Protein AF-A0A7H0IGC4-F1 (afdb_monomer_lite)

pLDDT: mean 76.6, std 13.69, range [42.22, 95.81]

Structure (mmCIF, N/CA/C/O backbone):
data_AF-A0A7H0IGC4-F1
#
_entry.id   AF-A0A7H0IGC4-F1
#
loop_
_atom_site.group_PDB
_atom_site.id
_atom_site.type_symbol
_atom_site.label_atom_id
_atom_site.label_alt_id
_atom_site.label_comp_id
_atom_site.label_asym_id
_atom_site.label_entity_id
_atom_site.label_seq_id
_atom_site.pdbx_PDB_ins_code
_atom_site.Cartn_x
_atom_site.Cartn_y
_atom_site.Cartn_z
_atom_site.occupancy
_atom_site.B_iso_or_equiv
_atom_site.auth_seq_id
_atom_site.auth_comp_id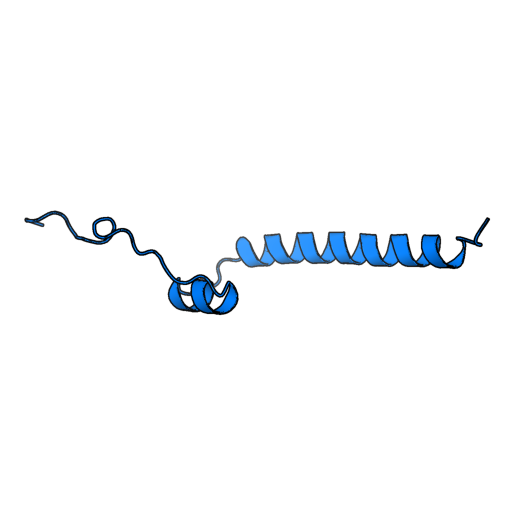
_atom_site.auth_asym_id
_atom_site.auth_atom_id
_atom_site.pdbx_PDB_model_num
ATOM 1 N N . MET A 1 1 ? 30.007 -9.764 -21.052 1.00 42.22 1 MET A N 1
ATOM 2 C CA . MET A 1 1 ? 29.230 -8.509 -21.104 1.00 42.22 1 MET A CA 1
ATOM 3 C C . MET A 1 1 ? 27.848 -8.863 -21.630 1.00 42.22 1 MET A C 1
ATOM 5 O O . MET A 1 1 ? 27.705 -9.053 -22.828 1.00 42.22 1 MET A O 1
ATOM 9 N N . ALA A 1 2 ? 26.888 -9.131 -20.740 1.00 50.59 2 ALA A N 1
ATOM 10 C CA . ALA A 1 2 ? 25.537 -9.522 -21.143 1.00 50.59 2 ALA A CA 1
ATOM 11 C C . ALA A 1 2 ? 24.771 -8.281 -21.621 1.00 50.59 2 ALA A C 1
ATOM 13 O O . ALA A 1 2 ? 24.803 -7.238 -20.971 1.00 50.59 2 ALA A O 1
ATOM 14 N N . SER A 1 3 ? 24.142 -8.389 -22.785 1.00 53.56 3 SER A N 1
ATOM 15 C CA . SER A 1 3 ? 23.443 -7.313 -23.482 1.00 53.56 3 SER A CA 1
ATOM 16 C C . SER A 1 3 ? 22.241 -6.805 -22.668 1.00 53.56 3 SER A C 1
ATOM 18 O O . SER A 1 3 ? 21.155 -7.369 -22.741 1.00 53.56 3 SER A O 1
ATOM 20 N N . GLY A 1 4 ? 22.425 -5.726 -21.902 1.00 58.59 4 GLY A N 1
ATOM 21 C CA . GLY A 1 4 ? 21.405 -5.105 -21.037 1.00 58.59 4 GLY A CA 1
ATOM 22 C C . GLY A 1 4 ? 20.361 -4.234 -21.752 1.00 58.59 4 GLY A C 1
ATOM 23 O O . GLY A 1 4 ? 19.630 -3.485 -21.111 1.00 58.59 4 GLY A O 1
ATOM 24 N N . ALA A 1 5 ? 20.269 -4.296 -23.083 1.00 57.31 5 ALA A N 1
ATOM 25 C CA . ALA A 1 5 ? 19.305 -3.486 -23.834 1.00 57.31 5 ALA A CA 1
ATOM 26 C C . ALA A 1 5 ? 17.846 -3.891 -23.541 1.00 57.31 5 ALA A C 1
ATOM 28 O O . ALA A 1 5 ? 16.967 -3.037 -23.496 1.00 57.31 5 ALA A O 1
ATOM 29 N N . GLY A 1 6 ? 17.596 -5.180 -23.277 1.00 55.59 6 GLY A N 1
ATOM 30 C CA . GLY A 1 6 ? 16.280 -5.665 -22.848 1.00 55.59 6 GLY A CA 1
ATOM 31 C C . GLY A 1 6 ? 15.953 -5.337 -21.389 1.00 55.59 6 GLY A C 1
ATO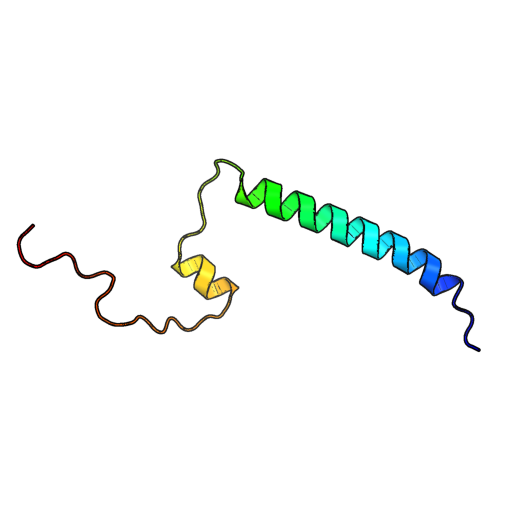M 32 O O . GLY A 1 6 ? 14.790 -5.150 -21.062 1.00 55.59 6 GLY A O 1
ATOM 33 N N . THR A 1 7 ? 16.958 -5.205 -20.515 1.00 57.84 7 THR A N 1
ATOM 34 C CA . THR A 1 7 ? 16.749 -4.904 -19.089 1.00 57.84 7 THR A CA 1
ATOM 35 C C . THR A 1 7 ? 16.505 -3.420 -18.848 1.00 57.84 7 THR A C 1
ATOM 37 O O . THR A 1 7 ? 15.631 -3.093 -18.064 1.00 57.84 7 THR A O 1
ATOM 40 N N . ALA A 1 8 ? 17.178 -2.518 -19.573 1.00 59.12 8 ALA A N 1
ATOM 41 C CA . ALA A 1 8 ? 16.956 -1.071 -19.448 1.00 59.12 8 ALA A CA 1
ATOM 42 C C . ALA A 1 8 ? 15.531 -0.641 -19.854 1.00 59.12 8 ALA A C 1
ATOM 44 O O . ALA A 1 8 ? 14.990 0.336 -19.335 1.00 59.12 8 ALA A O 1
ATOM 45 N N . VAL A 1 9 ? 14.906 -1.383 -20.780 1.00 59.03 9 VAL A N 1
ATOM 46 C CA . VAL A 1 9 ? 13.503 -1.163 -21.150 1.00 59.03 9 VAL A CA 1
ATOM 47 C C . VAL A 1 9 ? 12.536 -1.695 -20.083 1.00 59.03 9 VAL A C 1
ATOM 49 O O . VAL A 1 9 ? 11.478 -1.133 -19.847 1.00 59.03 9 VAL A O 1
ATOM 52 N N . GLN A 1 10 ? 12.885 -2.783 -19.408 1.00 65.75 10 GLN A N 1
ATOM 53 C CA . GLN A 1 10 ? 12.058 -3.323 -18.327 1.00 65.75 10 GLN A CA 1
ATOM 54 C C . GLN A 1 10 ? 12.218 -2.523 -17.024 1.00 65.75 10 GLN A C 1
ATOM 56 O O . GLN A 1 10 ? 11.249 -2.384 -16.287 1.00 65.75 10 GLN A O 1
ATOM 61 N N . ASP A 1 11 ? 13.387 -1.919 -16.793 1.00 73.62 11 ASP A N 1
ATOM 62 C CA . ASP A 1 11 ? 13.679 -1.087 -15.619 1.00 73.62 11 ASP A CA 1
ATOM 63 C C . ASP A 1 11 ? 12.771 0.145 -15.542 1.00 73.62 11 ASP A C 1
ATOM 65 O O . ASP A 1 11 ? 12.256 0.465 -14.477 1.00 73.62 11 ASP A O 1
ATOM 69 N N . HIS A 1 12 ? 12.506 0.815 -16.670 1.00 81.06 12 HIS A N 1
ATOM 70 C CA . HIS A 1 12 ? 11.632 1.991 -16.660 1.00 81.06 12 HIS A CA 1
ATOM 71 C C . HIS A 1 12 ? 10.155 1.636 -16.483 1.00 81.06 12 HIS A C 1
ATOM 73 O O . HIS A 1 12 ? 9.423 2.403 -15.866 1.00 81.06 12 HIS A O 1
ATOM 79 N N . VAL A 1 13 ? 9.710 0.488 -17.007 1.00 86.50 13 VAL A N 1
ATOM 80 C CA . VAL A 1 13 ? 8.334 0.013 -16.801 1.00 86.50 13 VAL A CA 1
ATOM 81 C C . VAL A 1 13 ? 8.137 -0.380 -15.339 1.00 86.50 13 VAL A C 1
ATOM 83 O O . VAL A 1 13 ? 7.164 0.044 -14.726 1.00 86.50 13 VAL A O 1
ATOM 86 N N . ALA A 1 14 ? 9.087 -1.121 -14.763 1.00 88.38 14 ALA A N 1
ATOM 87 C CA . ALA A 1 14 ? 9.063 -1.478 -13.348 1.00 88.38 14 ALA A CA 1
ATOM 88 C C . ALA A 1 14 ? 9.108 -0.235 -12.449 1.00 88.38 14 ALA A C 1
ATOM 90 O O . ALA A 1 14 ? 8.357 -0.148 -11.483 1.00 88.38 14 ALA A O 1
ATOM 91 N N . LEU A 1 15 ? 9.942 0.753 -12.786 1.00 87.62 15 LEU A N 1
ATOM 92 C CA . LEU A 1 15 ? 10.017 2.003 -12.036 1.00 87.62 15 LEU A CA 1
ATOM 93 C C . LEU A 1 15 ? 8.702 2.792 -12.109 1.00 87.62 15 LEU A C 1
ATOM 95 O O . LEU A 1 15 ? 8.212 3.236 -11.075 1.00 87.62 15 LEU A O 1
ATOM 99 N N . ALA A 1 16 ? 8.095 2.896 -13.295 1.00 90.81 16 ALA A N 1
ATOM 100 C CA . ALA A 1 16 ? 6.795 3.544 -13.465 1.00 90.81 16 ALA A CA 1
ATOM 101 C C . ALA A 1 16 ? 5.679 2.822 -12.687 1.00 90.81 16 ALA A C 1
ATOM 103 O O . ALA A 1 16 ? 4.794 3.468 -12.128 1.00 90.81 16 ALA A O 1
ATOM 104 N N . GLU A 1 17 ? 5.723 1.489 -12.614 1.00 93.38 17 GLU A N 1
ATOM 105 C CA . GLU A 1 17 ? 4.772 0.703 -11.824 1.00 93.38 17 GLU A CA 1
ATOM 106 C C . GLU A 1 17 ? 4.971 0.902 -10.316 1.00 93.38 17 GLU A C 1
ATOM 108 O O . GLU A 1 17 ? 3.989 1.025 -9.586 1.00 93.38 17 GLU A O 1
ATOM 113 N N . ILE A 1 18 ? 6.218 0.994 -9.845 1.00 92.25 18 ILE A N 1
ATOM 114 C CA . ILE A 1 18 ? 6.536 1.288 -8.440 1.00 92.25 18 ILE A CA 1
ATOM 115 C C . ILE A 1 18 ? 6.045 2.689 -8.060 1.00 92.25 18 ILE A C 1
ATOM 117 O O . ILE A 1 18 ? 5.406 2.840 -7.018 1.00 92.25 18 ILE A O 1
ATOM 121 N N . GLU A 1 19 ? 6.307 3.695 -8.901 1.00 93.69 19 GLU A N 1
ATOM 122 C CA . GLU A 1 19 ? 5.821 5.065 -8.693 1.00 93.69 19 GLU A CA 1
ATOM 123 C C . GLU A 1 19 ? 4.288 5.097 -8.623 1.00 93.69 19 GLU A C 1
ATOM 125 O O . GLU A 1 19 ? 3.723 5.628 -7.665 1.00 93.69 19 GLU A O 1
ATOM 130 N N . LEU A 1 20 ? 3.610 4.441 -9.571 1.00 93.06 20 LEU A N 1
ATOM 131 C CA . LEU A 1 20 ? 2.150 4.345 -9.584 1.00 93.06 20 LEU A CA 1
ATOM 132 C C . LEU A 1 20 ? 1.600 3.611 -8.351 1.00 93.06 20 LEU A C 1
ATOM 134 O O . LEU A 1 20 ? 0.640 4.073 -7.733 1.00 93.06 20 LEU A O 1
ATOM 138 N N . CYS A 1 21 ? 2.196 2.480 -7.968 1.00 95.69 21 CYS A N 1
ATOM 139 C CA . CYS A 1 21 ? 1.790 1.733 -6.777 1.00 95.69 21 CYS A CA 1
ATOM 140 C C . CYS A 1 21 ? 1.948 2.572 -5.503 1.00 95.69 21 CYS A C 1
ATOM 142 O O . CYS A 1 21 ? 1.069 2.537 -4.638 1.00 95.69 21 CYS A O 1
ATOM 144 N N . GLY A 1 22 ? 3.036 3.339 -5.394 1.00 92.69 22 GLY A N 1
ATOM 145 C CA . GLY A 1 22 ? 3.288 4.231 -4.263 1.00 92.69 22 GLY A CA 1
ATOM 146 C C . GLY A 1 22 ? 2.215 5.311 -4.122 1.00 92.69 22 GLY A C 1
ATOM 147 O O . GLY A 1 22 ? 1.631 5.465 -3.046 1.00 92.69 22 GLY A O 1
ATOM 148 N N . GLU A 1 23 ? 1.897 5.996 -5.221 1.00 95.81 23 GLU A N 1
ATOM 149 C CA . GLU A 1 23 ? 0.839 7.014 -5.276 1.00 95.81 23 GLU A CA 1
ATOM 150 C C . GLU A 1 23 ? -0.523 6.431 -4.852 1.00 95.81 23 GLU A C 1
ATOM 152 O O . GLU A 1 23 ? -1.225 7.005 -4.013 1.00 95.81 23 GLU A O 1
ATOM 157 N N . LEU A 1 24 ? -0.877 5.245 -5.361 1.00 90.25 24 LEU A N 1
ATOM 158 C CA . LEU A 1 24 ? -2.139 4.574 -5.031 1.00 90.25 24 LEU A CA 1
ATOM 159 C C . LEU A 1 24 ? -2.215 4.133 -3.562 1.00 90.25 24 LEU A C 1
ATOM 161 O O . LEU A 1 24 ? -3.281 4.243 -2.953 1.00 90.25 24 LEU A O 1
ATOM 165 N N . MET A 1 25 ? -1.110 3.680 -2.961 1.00 89.06 25 MET A N 1
ATOM 166 C CA . MET A 1 25 ? -1.053 3.334 -1.532 1.00 89.06 25 MET A CA 1
ATOM 167 C C . MET A 1 25 ? -1.328 4.546 -0.638 1.00 89.06 25 MET A C 1
ATOM 169 O O . MET A 1 25 ? -2.080 4.446 0.337 1.00 89.06 25 MET A O 1
ATOM 173 N N . ILE A 1 26 ? -0.745 5.698 -0.976 1.00 89.00 26 ILE A N 1
ATOM 174 C CA . ILE A 1 26 ? -0.948 6.950 -0.238 1.00 89.00 26 ILE A CA 1
ATOM 175 C C . ILE A 1 26 ? -2.387 7.435 -0.417 1.00 89.00 26 ILE A C 1
ATOM 177 O O . ILE A 1 26 ? -3.048 7.774 0.570 1.00 89.00 26 ILE A O 1
ATOM 181 N N . ALA A 1 27 ? -2.900 7.420 -1.649 1.00 89.69 27 ALA A N 1
ATOM 182 C CA . ALA A 1 27 ? -4.282 7.788 -1.940 1.00 89.69 27 ALA A CA 1
ATOM 183 C C . ALA A 1 27 ? -5.274 6.898 -1.171 1.00 89.69 27 ALA A C 1
ATOM 185 O O . ALA A 1 27 ? -6.198 7.411 -0.546 1.00 89.69 27 ALA A O 1
ATOM 186 N N . ALA A 1 28 ? -5.048 5.583 -1.133 1.00 85.75 28 ALA A N 1
ATOM 187 C CA . ALA A 1 28 ? -5.890 4.646 -0.392 1.00 85.75 28 ALA A CA 1
ATOM 188 C C . ALA A 1 28 ? -5.818 4.859 1.132 1.00 85.75 28 ALA A C 1
ATOM 190 O O . ALA A 1 28 ? -6.846 4.839 1.802 1.00 85.75 28 ALA A O 1
ATOM 191 N N . SER A 1 29 ? -4.622 5.100 1.682 1.00 81.94 29 SER A N 1
ATOM 192 C CA . SER A 1 29 ? -4.411 5.338 3.121 1.00 81.94 29 SER A CA 1
ATOM 193 C C . SER A 1 29 ? -4.978 6.683 3.610 1.00 81.94 29 SER A C 1
ATOM 195 O O .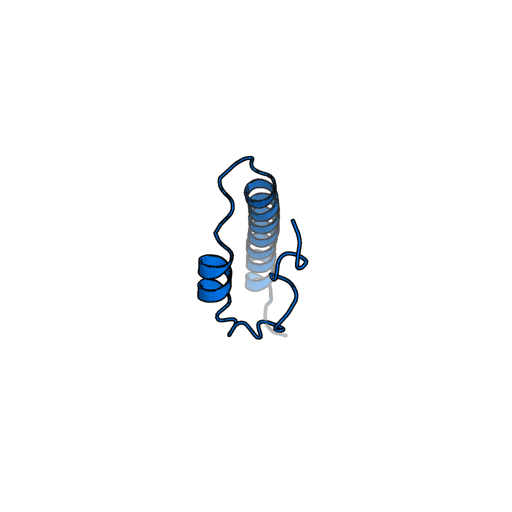 SER A 1 29 ? -5.401 6.809 4.763 1.00 81.94 29 SER A O 1
ATOM 197 N N . SER A 1 30 ? -4.996 7.695 2.736 1.00 86.31 30 SER A N 1
ATOM 198 C CA . SER A 1 30 ? -5.531 9.037 3.018 1.00 86.31 30 SER A CA 1
ATOM 199 C C . SER A 1 30 ? -7.005 9.214 2.643 1.00 86.31 30 SER A C 1
ATOM 201 O O . SER A 1 30 ? -7.633 10.174 3.097 1.00 86.31 30 SER A O 1
ATOM 203 N N . ALA A 1 31 ? -7.576 8.304 1.850 1.00 85.88 31 ALA A N 1
ATOM 204 C CA . ALA A 1 31 ? -8.994 8.311 1.532 1.00 85.88 31 ALA A CA 1
ATOM 205 C C . ALA A 1 31 ? -9.838 8.198 2.811 1.00 85.88 31 ALA A C 1
ATOM 207 O O . ALA A 1 31 ? -9.545 7.413 3.711 1.00 85.88 31 ALA A O 1
ATOM 208 N N . ALA A 1 32 ? -10.939 8.949 2.868 1.00 78.88 32 ALA A N 1
ATOM 209 C CA . ALA A 1 32 ? -11.878 8.957 3.993 1.00 78.88 32 ALA A CA 1
ATOM 210 C C . ALA A 1 32 ? -12.774 7.695 4.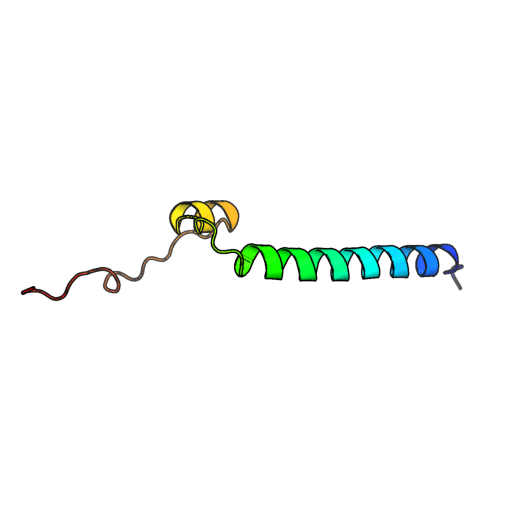060 1.00 78.88 32 ALA A C 1
ATOM 212 O O . ALA A 1 32 ? -13.930 7.771 4.471 1.00 78.88 32 ALA A O 1
ATOM 213 N N . GLY A 1 33 ? -12.263 6.547 3.606 1.00 80.31 33 GLY A N 1
ATOM 214 C CA . GLY A 1 33 ? -12.953 5.261 3.643 1.00 80.31 33 GLY A CA 1
ATOM 215 C C . GLY A 1 33 ? -12.890 4.593 5.015 1.00 80.31 33 GLY A C 1
ATOM 216 O O . GLY A 1 33 ? -12.178 5.031 5.922 1.00 80.31 33 GLY A O 1
ATOM 217 N N . GLU A 1 34 ? -13.635 3.500 5.163 1.00 79.19 34 GLU A N 1
ATOM 218 C CA . GLU A 1 34 ? -13.574 2.681 6.368 1.00 79.19 34 GLU A CA 1
ATOM 219 C C . GLU A 1 34 ? -12.204 2.006 6.468 1.00 79.19 34 GLU A C 1
ATOM 221 O O . GLU A 1 34 ? -11.762 1.297 5.562 1.00 79.19 34 GLU A O 1
ATOM 226 N N . ARG A 1 35 ? -11.501 2.264 7.574 1.00 81.12 35 ARG A N 1
ATOM 227 C CA . ARG A 1 35 ? -10.237 1.588 7.857 1.00 81.12 35 ARG A CA 1
ATOM 228 C C . ARG A 1 35 ? -10.520 0.121 8.152 1.00 81.12 35 ARG A C 1
ATOM 230 O O . ARG A 1 35 ? -11.473 -0.196 8.857 1.00 81.12 35 ARG A O 1
ATOM 237 N N . LEU A 1 36 ? -9.652 -0.761 7.660 1.00 82.50 36 LEU A N 1
ATOM 238 C CA . LEU A 1 36 ? -9.692 -2.172 8.031 1.00 82.50 36 LEU A CA 1
ATOM 239 C C . LEU A 1 36 ? -9.636 -2.313 9.559 1.00 82.50 36 LEU A C 1
ATOM 241 O O . LEU A 1 36 ? -8.888 -1.601 10.236 1.00 82.50 36 LEU A O 1
ATOM 245 N N . SER A 1 37 ? -10.410 -3.256 10.092 1.00 86.12 37 SER A N 1
ATOM 246 C CA . SER A 1 37 ? -10.299 -3.657 11.493 1.00 86.12 37 SER A CA 1
ATOM 247 C C . SER A 1 37 ? -8.894 -4.188 11.777 1.00 86.12 37 SER A C 1
ATOM 249 O O . SER A 1 37 ? -8.285 -4.829 10.921 1.00 86.12 37 SER A O 1
ATOM 251 N N . LEU A 1 38 ? -8.403 -3.983 13.003 1.00 84.81 38 LEU A N 1
ATOM 252 C CA . LEU A 1 38 ? -7.114 -4.522 13.450 1.00 84.81 38 LEU A CA 1
ATOM 253 C C . LEU A 1 38 ? -7.017 -6.035 13.225 1.00 84.81 38 LEU A C 1
ATOM 255 O O . LEU A 1 38 ? -5.970 -6.518 12.825 1.00 84.81 38 LEU A O 1
ATOM 259 N N . ASP A 1 39 ? -8.118 -6.764 13.423 1.00 86.06 39 ASP A N 1
ATOM 260 C CA . ASP A 1 39 ? -8.150 -8.216 13.223 1.00 86.06 39 ASP A CA 1
ATOM 261 C C . ASP A 1 39 ? -7.897 -8.613 11.756 1.00 86.06 39 ASP A C 1
ATOM 263 O O . ASP A 1 39 ? -7.058 -9.464 11.477 1.00 86.06 39 ASP A O 1
ATOM 267 N N . SER A 1 40 ? -8.532 -7.914 10.808 1.00 85.69 40 SER A N 1
ATOM 268 C CA . SER A 1 40 ? -8.310 -8.118 9.370 1.00 85.69 40 SER A CA 1
ATOM 269 C C . SER A 1 40 ? -6.915 -7.668 8.924 1.00 85.69 40 SER A C 1
ATOM 271 O O . SER A 1 40 ? -6.346 -8.242 7.998 1.00 85.69 40 SER A O 1
ATOM 273 N N . ILE A 1 41 ? -6.346 -6.647 9.575 1.00 88.62 41 ILE A N 1
ATOM 274 C CA . ILE A 1 41 ? -4.958 -6.225 9.339 1.00 88.62 41 ILE A CA 1
ATOM 275 C C . ILE A 1 41 ? -3.992 -7.330 9.784 1.00 88.62 41 ILE A C 1
ATOM 277 O O . ILE A 1 41 ? -3.097 -7.699 9.024 1.00 88.62 41 ILE A O 1
ATOM 281 N N . ASP A 1 42 ? -4.187 -7.884 10.980 1.00 87.62 42 ASP A N 1
ATOM 282 C CA . ASP A 1 42 ? -3.345 -8.953 11.524 1.00 87.62 42 ASP A CA 1
ATOM 283 C C . ASP A 1 42 ? -3.420 -10.230 10.670 1.00 87.62 42 ASP A C 1
ATOM 285 O O . ASP A 1 42 ? -2.389 -10.862 10.424 1.00 87.62 42 ASP A O 1
ATOM 289 N N . GLU A 1 43 ? -4.608 -10.577 10.159 1.00 87.56 43 GLU A N 1
ATOM 290 C CA . GLU A 1 43 ? -4.815 -11.700 9.234 1.00 87.56 43 GLU A CA 1
ATOM 291 C C . GLU A 1 43 ? -3.978 -11.545 7.955 1.00 87.56 43 GLU A C 1
ATOM 293 O O . GLU A 1 43 ? -3.234 -12.457 7.576 1.00 87.56 43 GLU A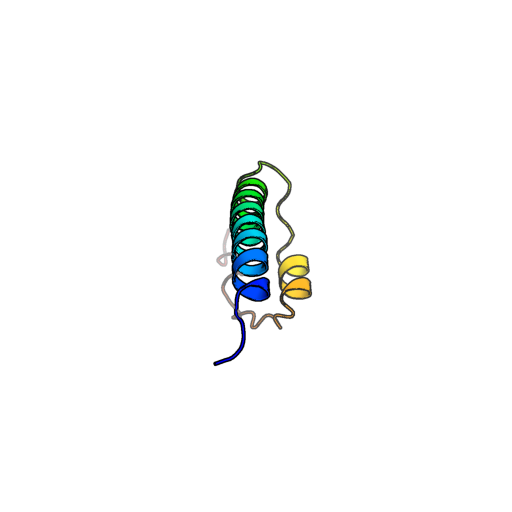 O 1
ATOM 298 N N . VAL A 1 44 ? -4.046 -10.373 7.312 1.00 88.56 44 VAL A N 1
ATOM 299 C CA . VAL A 1 44 ? -3.299 -10.082 6.077 1.00 88.56 44 VAL A CA 1
ATOM 300 C C . VAL A 1 44 ? -1.795 -10.068 6.330 1.00 88.56 44 VAL A C 1
ATOM 302 O O . VAL A 1 44 ? -1.028 -10.650 5.558 1.00 88.56 44 VAL A O 1
ATOM 305 N N . LEU A 1 45 ? -1.362 -9.434 7.420 1.00 86.50 45 LEU A N 1
ATOM 306 C CA . LEU A 1 45 ? 0.051 -9.369 7.791 1.00 86.50 45 LEU A CA 1
ATOM 307 C C . LEU A 1 45 ? 0.572 -10.692 8.370 1.00 86.50 45 LEU A C 1
ATOM 309 O O . LEU A 1 45 ? 1.779 -10.832 8.576 1.00 86.50 45 LEU A O 1
ATOM 313 N N . ARG A 1 46 ? -0.316 -11.665 8.621 1.00 84.81 46 ARG A N 1
ATOM 314 C CA . ARG A 1 46 ? -0.025 -12.932 9.310 1.00 84.81 46 ARG A CA 1
ATOM 315 C C . ARG A 1 46 ? 0.691 -12.707 10.644 1.00 84.81 46 ARG A C 1
ATOM 317 O O . ARG A 1 46 ? 1.546 -13.499 11.047 1.00 84.81 46 ARG A O 1
ATOM 324 N N . VAL A 1 47 ? 0.355 -11.611 11.321 1.00 79.69 47 VAL A N 1
ATOM 325 C CA . VAL A 1 47 ? 0.931 -11.253 12.615 1.00 79.69 47 VAL A CA 1
ATOM 326 C C . VAL A 1 47 ? 0.148 -12.000 13.683 1.00 79.69 47 VAL A C 1
ATOM 328 O O . VAL A 1 47 ? -1.032 -11.749 13.910 1.00 79.69 47 VAL A O 1
ATOM 331 N N . VAL A 1 48 ? 0.807 -12.927 14.377 1.00 69.94 48 VAL A N 1
ATOM 332 C CA . VAL A 1 48 ? 0.257 -13.456 15.627 1.00 69.94 48 VAL A CA 1
ATOM 333 C C . VAL A 1 48 ? 0.304 -12.310 16.633 1.00 69.94 48 VAL A C 1
ATOM 335 O O . VAL A 1 48 ? 1.392 -11.893 17.031 1.00 69.94 48 VAL A O 1
ATOM 338 N N . ARG A 1 49 ? -0.859 -11.768 17.018 1.00 62.12 49 ARG A N 1
ATOM 339 C CA . ARG A 1 49 ? -0.932 -10.693 18.014 1.00 62.12 49 ARG A CA 1
ATOM 340 C C . ARG A 1 49 ? -0.249 -11.127 19.310 1.00 62.12 49 ARG A C 1
ATOM 342 O O . ARG A 1 49 ? -0.833 -11.859 20.106 1.00 62.12 49 ARG A O 1
ATOM 349 N N . VAL A 1 50 ? 0.942 -10.600 19.579 1.00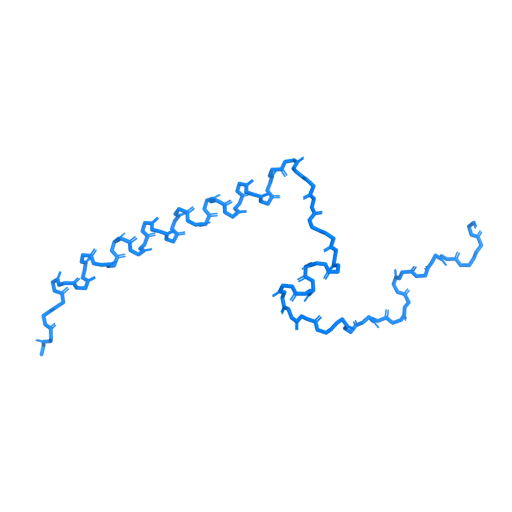 63.78 50 VAL A N 1
ATOM 350 C CA . VAL A 1 50 ? 1.462 -10.523 20.947 1.00 63.78 50 VAL A CA 1
ATOM 351 C C . VAL A 1 50 ? 0.699 -9.380 21.615 1.00 63.78 50 VAL A C 1
ATOM 353 O O . VAL A 1 50 ? 1.160 -8.244 21.658 1.00 63.78 50 VAL A O 1
ATOM 356 N N . ARG A 1 51 ? -0.547 -9.643 22.032 1.00 63.38 51 ARG A N 1
ATOM 357 C CA . ARG A 1 51 ? -1.297 -8.701 22.868 1.00 63.38 51 ARG A CA 1
ATOM 358 C C . ARG A 1 51 ? -0.545 -8.582 24.187 1.00 63.38 51 ARG A C 1
ATOM 360 O O . ARG A 1 51 ? -0.563 -9.516 24.982 1.00 63.38 51 ARG A O 1
ATOM 367 N N . GLU A 1 52 ? 0.108 -7.448 24.412 1.00 62.94 52 GLU A N 1
ATOM 368 C CA . GLU A 1 52 ? 0.579 -7.091 25.746 1.00 62.94 52 GLU A CA 1
ATOM 369 C C . GLU A 1 52 ? -0.661 -6.950 26.647 1.00 62.94 52 GLU A C 1
ATOM 371 O O . GLU A 1 52 ? -1.535 -6.122 26.355 1.00 62.94 52 GLU A O 1
ATOM 376 N N . PRO A 1 53 ? -0.808 -7.776 27.696 1.00 54.47 53 PRO A N 1
ATOM 377 C CA . PRO A 1 53 ? -1.954 -7.687 28.587 1.00 54.47 53 PRO A CA 1
ATOM 378 C C . PRO A 1 53 ? -1.866 -6.364 29.357 1.00 54.47 53 PRO A C 1
ATOM 380 O O . PRO A 1 53 ? -1.005 -6.204 30.216 1.00 54.47 53 PRO A O 1
ATOM 383 N N . GLY A 1 54 ? -2.734 -5.403 29.028 1.00 61.94 54 GLY A N 1
ATOM 384 C CA . GLY A 1 54 ? -2.892 -4.176 29.818 1.00 61.94 54 GLY A CA 1
ATOM 385 C C . GLY A 1 54 ? -3.081 -2.871 29.045 1.00 61.94 54 GLY A C 1
ATOM 386 O O . GLY A 1 54 ? -3.313 -1.848 29.677 1.00 61.94 54 GLY A O 1
ATOM 387 N N . ARG A 1 55 ? -3.005 -2.856 27.705 1.00 62.56 55 ARG A N 1
ATOM 388 C CA . ARG A 1 55 ? -3.191 -1.603 26.938 1.00 62.56 55 ARG A CA 1
ATOM 389 C C . ARG A 1 55 ? -4.644 -1.291 26.559 1.00 62.56 55 ARG A C 1
ATOM 391 O O . ARG A 1 55 ? -4.950 -0.135 26.295 1.00 62.56 55 ARG A O 1
ATOM 398 N N . ASP A 1 56 ? -5.510 -2.304 26.579 1.00 64.94 56 ASP A N 1
ATOM 399 C CA . ASP A 1 56 ? -6.940 -2.197 26.251 1.00 64.94 56 ASP A CA 1
ATOM 400 C C . ASP A 1 56 ? -7.853 -2.285 27.492 1.00 64.94 56 ASP A C 1
ATOM 402 O O . ASP A 1 56 ? -9.075 -2.300 27.354 1.00 64.94 56 ASP A O 1
ATOM 406 N N . GLU A 1 57 ? -7.291 -2.368 28.706 1.00 70.56 57 GLU A N 1
ATOM 407 C CA . GLU A 1 57 ? -8.098 -2.377 29.929 1.00 70.56 57 GLU A CA 1
ATOM 408 C C . GLU A 1 57 ? -8.493 -0.933 30.288 1.00 70.56 57 GLU A C 1
ATOM 410 O O . GLU A 1 57 ? -7.610 -0.092 30.489 1.00 70.56 57 GLU A O 1
ATOM 415 N N . PRO A 1 58 ? -9.798 -0.601 30.342 1.00 69.00 58 PRO A N 1
ATOM 416 C CA . PRO A 1 58 ? -10.224 0.694 30.849 1.00 69.00 58 PRO A CA 1
ATOM 417 C C . PRO A 1 58 ? -9.753 0.840 32.303 1.00 69.00 58 PRO A C 1
ATOM 419 O O . PRO A 1 58 ? -9.774 -0.141 33.051 1.00 69.00 58 PRO A O 1
ATOM 422 N N . PRO A 1 59 ? -9.323 2.043 32.730 1.00 69.88 59 PRO A N 1
ATOM 423 C CA . PRO A 1 59 ? -8.876 2.247 34.099 1.00 69.88 59 PRO A CA 1
ATOM 424 C C . PRO A 1 59 ? -9.989 1.822 35.069 1.00 69.88 59 PRO A C 1
ATOM 426 O O . PRO A 1 59 ? -11.157 2.147 34.830 1.00 69.88 59 PRO A O 1
ATOM 429 N N . PRO A 1 60 ? -9.667 1.106 36.159 1.00 72.38 60 PRO A N 1
ATOM 430 C CA . PRO A 1 60 ? -10.677 0.709 37.126 1.00 72.38 60 PRO A CA 1
ATOM 431 C C . PRO A 1 60 ? -11.306 1.965 37.749 1.00 72.38 60 PRO A C 1
ATOM 433 O O . PRO A 1 60 ? -10.642 2.692 38.486 1.00 72.38 60 PRO A O 1
ATOM 436 N N . GLY A 1 61 ? -12.585 2.216 37.439 1.00 70.75 61 GLY A N 1
ATOM 437 C CA . GLY A 1 61 ? -13.389 3.295 38.030 1.00 70.75 61 GLY A CA 1
ATOM 438 C C . GLY A 1 61 ? -13.951 4.374 37.089 1.00 70.75 61 GLY A C 1
ATOM 439 O O . GLY A 1 61 ? -14.307 5.434 37.600 1.00 70.75 61 GLY A O 1
ATOM 440 N N . ALA A 1 62 ? -14.032 4.150 35.771 1.00 60.53 62 ALA A N 1
ATOM 441 C CA . ALA A 1 62 ? -14.808 5.004 34.854 1.00 60.53 62 ALA A CA 1
ATOM 442 C C . ALA A 1 62 ? -16.294 4.608 34.792 1.00 60.53 62 ALA A C 1
ATOM 444 O O . ALA A 1 62 ? -16.576 3.387 34.831 1.00 60.53 62 ALA A O 1
#

Foldseek 3Di:
DDPCPVVVVVVVVVVVVVVVVVVVVVCVVPDPDDDDDPVVVCVVVVPPDPPPPDPPDDPPPD

Organism: NCBI:txid2768066

Secondary structure (DSSP, 8-state):
---THHHHHHHHHHHHHHHHHHHHHHHHHHSSSPPPPHHHHHHHHT------TTSSPPPTT-

Radius of gyration: 21.46 Å; chains: 1; bounding box: 44×22×62 Å

Sequence (62 aa):
MASGAGTAVQDHVALAEIELCGELMIAASSAAGERLSLDSIDEVLRVVRVREPGRDEPPPGA